Protein AF-A0A352QTR3-F1 (afdb_monomer_lite)

Structure (mmCIF, N/CA/C/O backbone):
data_AF-A0A352QTR3-F1
#
_entry.id   AF-A0A352QTR3-F1
#
loop_
_atom_site.group_PDB
_atom_site.id
_atom_site.type_symbol
_atom_site.label_atom_id
_atom_site.label_alt_id
_atom_site.label_comp_id
_atom_site.label_asym_id
_atom_site.label_entity_id
_atom_site.label_seq_id
_atom_site.pdbx_PDB_ins_code
_atom_site.Cartn_x
_atom_site.Cartn_y
_atom_site.Cartn_z
_atom_site.occupancy
_atom_site.B_iso_or_equiv
_atom_site.auth_seq_id
_atom_site.auth_comp_id
_atom_site.auth_asym_id
_atom_site.auth_atom_id
_atom_site.pdbx_PDB_model_num
ATOM 1 N N . MET A 1 1 ? 18.880 -14.590 -20.940 1.00 62.47 1 MET A N 1
ATOM 2 C CA . MET A 1 1 ? 18.672 -13.697 -19.775 1.00 62.47 1 MET A CA 1
ATOM 3 C C . MET A 1 1 ? 17.205 -13.622 -19.357 1.00 62.47 1 MET A C 1
ATOM 5 O O . MET A 1 1 ? 16.950 -13.397 -18.180 1.00 62.47 1 MET A O 1
ATOM 9 N N . ASP A 1 2 ? 16.257 -13.918 -20.251 1.00 79.19 2 ASP A N 1
ATOM 10 C CA . ASP A 1 2 ? 14.817 -13.825 -19.961 1.00 79.19 2 ASP A CA 1
ATOM 11 C C . ASP A 1 2 ? 14.338 -14.756 -18.844 1.00 79.19 2 ASP A C 1
ATOM 13 O O . ASP A 1 2 ? 13.584 -14.323 -17.983 1.00 79.19 2 ASP A O 1
ATOM 17 N N . MET A 1 3 ? 14.856 -15.989 -18.759 1.00 87.25 3 MET A N 1
ATOM 18 C CA . MET A 1 3 ? 14.491 -16.924 -17.682 1.00 87.25 3 MET A CA 1
ATOM 19 C C . MET A 1 3 ? 14.758 -16.371 -16.273 1.00 87.25 3 MET A C 1
ATOM 21 O O . MET A 1 3 ? 13.941 -16.571 -15.377 1.00 87.25 3 MET A O 1
ATOM 25 N N . LEU A 1 4 ? 15.877 -15.664 -16.069 1.00 88.75 4 LEU A N 1
ATOM 26 C CA . LEU A 1 4 ? 16.203 -15.062 -14.772 1.00 88.75 4 LEU A CA 1
ATOM 27 C C . LEU A 1 4 ? 15.248 -13.915 -14.444 1.00 88.75 4 LEU A C 1
ATOM 29 O O . LEU A 1 4 ? 14.756 -13.833 -13.322 1.00 88.75 4 LEU A O 1
ATOM 33 N N . ILE A 1 5 ? 14.942 -13.064 -15.424 1.00 87.81 5 ILE A N 1
ATOM 34 C CA . ILE A 1 5 ? 13.997 -11.956 -15.251 1.00 87.81 5 ILE A CA 1
ATOM 35 C C . ILE A 1 5 ? 12.603 -12.504 -14.929 1.00 87.81 5 ILE A C 1
ATOM 37 O O . ILE A 1 5 ? 11.990 -12.076 -13.953 1.00 87.81 5 ILE A O 1
ATOM 41 N N . THR A 1 6 ? 12.129 -13.506 -15.674 1.00 89.12 6 THR A N 1
ATOM 42 C CA . THR A 1 6 ? 10.845 -14.172 -15.411 1.00 89.12 6 THR A CA 1
ATOM 43 C C . THR A 1 6 ? 10.807 -14.802 -14.018 1.00 89.12 6 THR A C 1
ATOM 45 O O . THR A 1 6 ? 9.808 -14.660 -13.311 1.00 89.12 6 THR A O 1
ATOM 48 N N . LEU A 1 7 ? 11.891 -15.455 -13.585 1.00 92.38 7 LEU A N 1
ATOM 49 C CA . LEU A 1 7 ? 11.981 -16.044 -12.248 1.00 92.38 7 LEU A CA 1
ATOM 50 C C . LEU A 1 7 ? 11.907 -14.974 -11.151 1.00 92.38 7 LEU A C 1
ATOM 52 O O . LEU A 1 7 ? 11.159 -15.135 -10.185 1.00 92.38 7 LEU A O 1
ATOM 56 N N . LEU A 1 8 ? 12.642 -13.872 -11.311 1.00 91.81 8 LEU A N 1
ATOM 57 C CA . LEU A 1 8 ? 12.634 -12.763 -10.359 1.00 91.81 8 LEU A CA 1
ATOM 58 C C . LEU A 1 8 ? 11.251 -12.097 -10.287 1.00 91.81 8 LEU A C 1
ATOM 60 O O . LEU A 1 8 ? 10.759 -11.841 -9.188 1.00 91.81 8 LEU A O 1
ATOM 64 N N . VAL A 1 9 ? 10.589 -11.877 -11.428 1.00 92.56 9 VAL A N 1
ATOM 65 C CA . VAL A 1 9 ? 9.214 -11.346 -11.488 1.00 92.56 9 VAL A CA 1
ATOM 66 C C . VAL A 1 9 ? 8.240 -12.289 -10.783 1.00 92.56 9 VAL A C 1
ATOM 68 O O . VAL A 1 9 ? 7.430 -11.847 -9.967 1.00 92.56 9 VAL A O 1
ATOM 71 N N . HIS A 1 10 ? 8.355 -13.597 -11.023 1.00 94.12 10 HIS A N 1
ATOM 72 C CA . HIS A 1 10 ? 7.529 -14.602 -10.357 1.00 94.12 10 HIS A CA 1
ATOM 73 C C . HIS A 1 10 ? 7.713 -14.575 -8.832 1.00 94.12 10 HIS A C 1
ATOM 75 O O . HIS A 1 10 ? 6.733 -14.610 -8.080 1.00 94.12 10 HIS A O 1
ATOM 81 N N . TRP A 1 11 ? 8.959 -14.475 -8.365 1.00 94.56 11 TRP A N 1
ATOM 82 C CA . TRP A 1 11 ? 9.282 -14.346 -6.944 1.00 94.56 11 TRP A CA 1
ATOM 83 C C . TRP A 1 11 ? 8.745 -13.050 -6.345 1.00 94.56 11 TRP A C 1
ATOM 85 O O . TRP A 1 11 ? 8.165 -13.067 -5.251 1.00 94.56 11 TRP A O 1
ATOM 95 N N . ARG A 1 12 ? 8.893 -11.930 -7.061 1.00 95.00 12 ARG A N 1
ATOM 96 C CA . ARG A 1 12 ? 8.362 -10.641 -6.621 1.00 95.00 12 ARG A CA 1
ATOM 97 C C . ARG A 1 12 ? 6.849 -10.702 -6.486 1.00 95.00 12 ARG A C 1
ATOM 99 O O . ARG A 1 12 ? 6.335 -10.353 -5.429 1.00 95.00 12 ARG A O 1
ATOM 106 N N . ARG A 1 13 ? 6.154 -11.241 -7.489 1.00 95.25 13 ARG A N 1
ATOM 107 C CA . ARG A 1 13 ? 4.706 -11.474 -7.460 1.00 95.25 13 ARG A CA 1
ATOM 108 C C . ARG A 1 13 ? 4.283 -12.284 -6.237 1.00 95.25 13 ARG A C 1
ATOM 110 O O . ARG A 1 13 ? 3.397 -11.861 -5.500 1.00 95.25 13 ARG A O 1
ATOM 117 N N . HIS A 1 14 ? 4.927 -13.427 -5.990 1.00 95.12 14 HIS A N 1
ATOM 118 C CA . HIS A 1 14 ? 4.610 -14.274 -4.831 1.00 95.12 14 HIS A CA 1
ATOM 119 C C . HIS A 1 14 ? 4.805 -13.536 -3.504 1.00 95.12 14 HIS A C 1
ATOM 121 O O . HIS A 1 14 ? 3.989 -13.636 -2.586 1.00 95.12 14 HIS A O 1
ATOM 127 N N . THR A 1 15 ? 5.880 -12.755 -3.416 1.00 95.88 15 THR A N 1
ATOM 128 C CA . THR A 1 15 ? 6.184 -11.938 -2.241 1.00 95.88 15 THR A CA 1
ATOM 129 C C . THR A 1 15 ? 5.120 -10.862 -2.033 1.00 95.88 15 THR A C 1
ATOM 131 O O . THR A 1 15 ? 4.604 -10.730 -0.924 1.00 95.88 15 THR A O 1
ATOM 134 N N . LEU A 1 16 ? 4.736 -10.140 -3.088 1.00 96.69 16 LEU A N 1
ATOM 135 C CA . LEU A 1 16 ? 3.727 -9.088 -3.009 1.00 96.69 16 LEU A CA 1
ATOM 136 C C . LEU A 1 16 ? 2.341 -9.631 -2.649 1.00 96.69 16 LEU A C 1
ATOM 138 O O . LEU A 1 16 ? 1.681 -9.021 -1.817 1.00 96.69 16 LEU A O 1
ATOM 142 N N . HIS A 1 17 ? 1.925 -10.794 -3.161 1.00 96.00 17 HIS A N 1
ATOM 143 C CA . HIS A 1 17 ? 0.659 -11.416 -2.740 1.00 96.00 17 HIS A CA 1
ATOM 144 C C . HIS A 1 17 ? 0.638 -11.727 -1.238 1.00 96.00 17 HIS A C 1
ATOM 146 O O . HIS A 1 17 ? -0.337 -11.437 -0.542 1.00 96.00 17 HIS A O 1
ATOM 152 N N . LYS A 1 18 ? 1.735 -12.276 -0.697 1.00 96.31 18 LYS A N 1
ATOM 153 C CA . LYS A 1 18 ? 1.844 -12.524 0.751 1.00 96.31 18 LYS A CA 1
ATOM 154 C C . LYS A 1 18 ? 1.774 -11.227 1.556 1.00 96.31 18 LYS A C 1
ATOM 156 O O . LYS A 1 18 ? 1.136 -11.192 2.610 1.00 96.31 18 LYS A O 1
ATOM 161 N N . GLN A 1 19 ? 2.426 -10.173 1.071 1.00 97.00 19 GLN A N 1
ATOM 162 C CA . GLN A 1 19 ? 2.384 -8.857 1.703 1.00 97.00 19 GLN A CA 1
ATOM 163 C C . GLN A 1 19 ? 0.979 -8.246 1.632 1.00 97.00 19 GLN A C 1
ATOM 165 O O . GLN A 1 19 ? 0.482 -7.790 2.658 1.00 97.00 19 GLN A O 1
ATOM 170 N N . ALA A 1 20 ? 0.298 -8.330 0.486 1.00 96.94 20 ALA A N 1
ATOM 171 C CA . ALA A 1 20 ? -1.065 -7.842 0.290 1.00 96.94 20 ALA A CA 1
ATOM 172 C C . ALA A 1 20 ? -2.045 -8.498 1.269 1.00 96.94 20 ALA A C 1
ATOM 174 O O . ALA A 1 20 ? -2.828 -7.807 1.919 1.00 96.94 20 ALA A O 1
ATOM 175 N N . ALA A 1 21 ? -1.948 -9.817 1.462 1.00 96.44 21 ALA A N 1
ATOM 176 C CA . ALA A 1 21 ? -2.753 -10.527 2.454 1.00 96.44 21 ALA A CA 1
ATOM 177 C C . ALA A 1 21 ? -2.484 -10.037 3.891 1.00 96.44 21 ALA A C 1
ATOM 179 O O . ALA A 1 21 ? -3.417 -9.857 4.679 1.00 96.44 21 ALA A O 1
ATOM 180 N N . ALA A 1 22 ? -1.217 -9.790 4.244 1.00 96.56 22 ALA A N 1
ATOM 181 C CA . ALA A 1 22 ? -0.853 -9.260 5.557 1.00 96.56 22 ALA A CA 1
ATOM 182 C C . ALA A 1 22 ? -1.355 -7.821 5.767 1.00 96.56 22 ALA A C 1
ATOM 184 O O . ALA A 1 22 ? -1.866 -7.509 6.844 1.00 96.56 22 ALA A O 1
ATOM 185 N N . VAL A 1 23 ? -1.248 -6.975 4.742 1.00 97.44 23 VAL A N 1
ATOM 186 C CA . VAL A 1 23 ? -1.700 -5.578 4.757 1.00 97.44 23 VAL A CA 1
ATOM 187 C C . VAL A 1 23 ? -3.220 -5.509 4.836 1.00 97.44 23 VAL A C 1
ATOM 189 O O . VAL A 1 23 ? -3.735 -4.816 5.708 1.00 97.44 23 VAL A O 1
ATOM 192 N N . ARG A 1 24 ? -3.950 -6.281 4.021 1.00 96.88 24 ARG A N 1
ATOM 193 C CA . ARG A 1 24 ? -5.419 -6.361 4.088 1.00 96.88 24 ARG A CA 1
ATOM 194 C C . ARG A 1 24 ? -5.886 -6.799 5.478 1.00 96.88 24 ARG A C 1
ATOM 196 O O . ARG A 1 24 ? -6.758 -6.167 6.069 1.00 96.88 24 ARG A O 1
ATOM 203 N N . LYS A 1 25 ? -5.244 -7.820 6.064 1.00 96.44 25 LYS A N 1
ATOM 204 C CA . LYS A 1 25 ? -5.522 -8.233 7.451 1.00 96.44 25 LYS A CA 1
ATOM 205 C C . LYS A 1 25 ? -5.276 -7.096 8.449 1.00 96.44 25 LYS A C 1
ATOM 207 O O . LYS A 1 25 ? -6.073 -6.918 9.367 1.00 96.44 25 LYS A O 1
ATOM 212 N N . ALA A 1 26 ? -4.192 -6.337 8.285 1.00 95.94 26 ALA A N 1
ATOM 213 C CA . ALA A 1 26 ? -3.892 -5.198 9.148 1.00 95.94 26 ALA A CA 1
ATOM 214 C C . ALA A 1 26 ? -4.931 -4.075 8.999 1.00 95.94 26 ALA A C 1
ATOM 216 O O . ALA A 1 26 ? -5.382 -3.556 10.013 1.00 95.94 26 ALA A O 1
ATOM 217 N N . VAL A 1 27 ? -5.370 -3.768 7.773 1.00 95.88 27 VAL A N 1
ATOM 218 C CA . VAL A 1 27 ? -6.448 -2.806 7.481 1.00 95.88 27 VAL A CA 1
ATOM 219 C C . VAL A 1 27 ? -7.756 -3.214 8.157 1.00 95.88 27 VAL A C 1
ATOM 221 O O . VAL A 1 27 ? -8.405 -2.387 8.797 1.00 95.88 27 VAL A O 1
ATOM 224 N N . HIS A 1 28 ? -8.132 -4.493 8.086 1.00 95.12 28 HIS A N 1
ATOM 225 C CA . HIS A 1 28 ? -9.335 -4.985 8.757 1.00 95.12 28 HIS A CA 1
ATOM 226 C C . HIS A 1 28 ? -9.257 -4.897 10.285 1.00 95.12 28 HIS A C 1
ATOM 228 O O . HIS A 1 28 ? -10.286 -4.696 10.926 1.00 95.12 28 HIS A O 1
ATOM 234 N N . ALA A 1 29 ? -8.057 -4.997 10.860 1.00 94.44 29 ALA A N 1
ATOM 235 C CA . ALA A 1 29 ? -7.838 -4.859 12.297 1.00 94.44 29 ALA A CA 1
ATOM 236 C C . ALA A 1 29 ? -7.893 -3.403 12.801 1.00 94.44 29 ALA A C 1
ATOM 238 O O . ALA A 1 29 ? -7.907 -3.193 14.013 1.00 94.44 29 ALA A O 1
ATOM 239 N N . LEU A 1 30 ? -7.905 -2.408 11.906 1.00 93.88 30 LEU A N 1
ATOM 240 C CA . LEU A 1 30 ? -8.047 -1.000 12.276 1.00 93.88 30 LEU A CA 1
ATOM 241 C C . LEU A 1 30 ? -9.498 -0.668 12.633 1.00 93.88 30 LEU A C 1
ATOM 243 O O . LEU A 1 30 ? -10.430 -1.111 11.950 1.00 93.88 30 LEU A O 1
ATOM 247 N N . ASP A 1 31 ? -9.668 0.188 13.639 1.00 93.69 31 ASP A N 1
ATOM 248 C CA . ASP A 1 31 ? -10.958 0.812 13.936 1.00 93.69 31 ASP A CA 1
ATOM 249 C C . ASP A 1 31 ? -11.348 1.864 12.873 1.00 93.69 31 ASP A C 1
ATOM 251 O O . ASP A 1 31 ? -10.569 2.221 11.983 1.00 93.69 31 ASP A O 1
ATOM 255 N N . GLY A 1 32 ? -12.578 2.376 12.953 1.00 91.75 32 GLY A N 1
ATOM 256 C CA . GLY A 1 32 ? -13.091 3.337 11.976 1.00 91.75 32 GLY A CA 1
ATOM 257 C C . GLY A 1 32 ? -12.289 4.641 11.902 1.00 91.75 32 GLY A C 1
ATOM 258 O O . GLY A 1 32 ? -12.077 5.151 10.806 1.00 91.75 32 GLY A O 1
ATOM 259 N N . ALA A 1 33 ? -11.811 5.178 13.029 1.00 92.12 33 ALA A N 1
ATOM 260 C CA . ALA A 1 33 ? -11.036 6.421 13.047 1.00 92.12 33 ALA A CA 1
ATOM 261 C C . ALA A 1 33 ? -9.634 6.211 12.456 1.00 92.12 33 ALA A C 1
ATOM 263 O O . ALA A 1 33 ? -9.161 7.010 11.646 1.00 92.12 33 ALA A O 1
ATOM 264 N N . GLN A 1 34 ? -9.005 5.088 12.797 1.00 94.25 34 GLN A N 1
ATOM 265 C CA . GLN A 1 34 ? -7.709 4.678 12.276 1.00 94.25 34 GLN A CA 1
ATOM 266 C C . GLN A 1 34 ? -7.749 4.458 10.760 1.00 94.25 34 GLN A C 1
ATOM 268 O O . GLN A 1 34 ? -6.818 4.869 10.071 1.00 94.25 34 GLN A O 1
ATOM 273 N N . ARG A 1 35 ? -8.820 3.858 10.221 1.00 94.56 35 ARG A N 1
ATOM 274 C CA . ARG A 1 35 ? -8.975 3.685 8.766 1.00 94.56 35 ARG A CA 1
ATOM 275 C C . ARG A 1 35 ? -9.035 5.020 8.030 1.00 94.56 35 ARG A C 1
ATOM 277 O O . ARG A 1 35 ? -8.380 5.149 7.003 1.00 94.56 35 ARG A O 1
ATOM 284 N N . LYS A 1 36 ? -9.747 6.019 8.567 1.00 92.75 36 LYS A N 1
ATOM 285 C CA . LYS A 1 36 ? -9.811 7.368 7.970 1.00 92.75 36 LYS A CA 1
ATOM 286 C C . LYS A 1 36 ? -8.428 8.012 7.882 1.00 92.75 36 LYS A C 1
ATOM 288 O O . LYS A 1 36 ? -8.046 8.476 6.817 1.00 92.75 36 LYS A O 1
ATOM 293 N N . LEU A 1 37 ? -7.654 7.945 8.967 1.00 93.81 37 LEU A N 1
ATOM 294 C CA . LEU A 1 37 ? -6.276 8.447 8.978 1.00 93.81 37 LEU A CA 1
ATOM 295 C C . LEU A 1 37 ? -5.388 7.717 7.963 1.00 93.81 37 LEU A C 1
ATOM 297 O O . LEU A 1 37 ? -4.583 8.346 7.283 1.00 93.81 37 LEU A O 1
ATOM 301 N N . VAL A 1 38 ? -5.544 6.397 7.832 1.00 96.00 38 VAL A N 1
ATOM 302 C CA . VAL A 1 38 ? -4.789 5.616 6.842 1.00 96.00 38 VAL A CA 1
ATOM 303 C C . VAL A 1 38 ? -5.177 5.989 5.414 1.00 96.00 38 VAL A C 1
ATOM 305 O O . VAL A 1 38 ? -4.289 6.033 4.569 1.00 96.00 38 VAL A O 1
ATOM 308 N N . VAL A 1 39 ? -6.446 6.301 5.127 1.00 94.06 39 VAL A N 1
ATOM 309 C CA . VAL A 1 39 ? -6.857 6.831 3.810 1.00 94.06 39 VAL A CA 1
ATOM 310 C C . VAL A 1 39 ? -6.088 8.108 3.491 1.00 94.06 39 VAL A C 1
ATOM 312 O O . VAL A 1 39 ? -5.463 8.187 2.435 1.00 94.06 39 VAL A O 1
ATOM 315 N N . ASP A 1 40 ? -6.083 9.066 4.418 1.00 92.88 40 ASP A N 1
ATOM 316 C CA . ASP A 1 40 ? -5.425 10.364 4.229 1.00 92.88 40 ASP A CA 1
ATOM 317 C C . ASP A 1 40 ? -3.924 10.197 3.994 1.00 92.88 40 ASP A C 1
ATOM 319 O O . ASP A 1 40 ? -3.371 10.734 3.033 1.00 92.88 40 ASP A O 1
ATOM 323 N N . GLN A 1 41 ? -3.276 9.380 4.828 1.00 95.12 41 GLN A N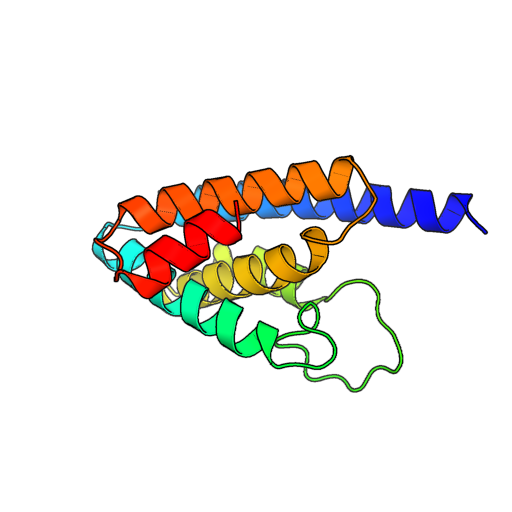 1
ATOM 324 C CA . GLN A 1 41 ? -1.858 9.059 4.684 1.00 95.12 41 GLN A CA 1
ATOM 325 C C . GLN A 1 41 ? -1.575 8.365 3.353 1.00 95.12 41 GLN A C 1
AT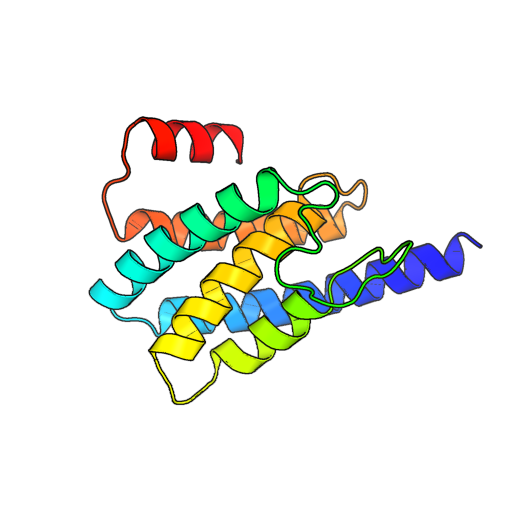OM 327 O O . GLN A 1 41 ? -0.630 8.728 2.665 1.00 95.12 41 GLN A O 1
ATOM 332 N N . THR A 1 42 ? -2.394 7.392 2.958 1.00 95.81 42 THR A N 1
ATOM 333 C CA . THR A 1 42 ? -2.171 6.633 1.721 1.00 95.81 42 THR A CA 1
ATOM 334 C C . THR A 1 42 ? -2.261 7.533 0.494 1.00 95.81 42 THR A C 1
ATOM 336 O O . THR A 1 42 ? -1.414 7.444 -0.392 1.00 95.81 42 THR A O 1
ATOM 339 N N . LEU A 1 43 ? -3.252 8.426 0.443 1.00 93.25 43 LEU A N 1
ATOM 340 C CA . LEU A 1 43 ? -3.398 9.371 -0.664 1.00 93.25 43 LEU A CA 1
ATOM 341 C C . LEU A 1 43 ? -2.233 10.362 -0.716 1.00 93.25 43 LEU A C 1
ATOM 343 O O . LEU A 1 43 ? -1.690 10.594 -1.797 1.00 93.25 43 LEU A O 1
ATOM 347 N N . ALA A 1 44 ? -1.809 10.882 0.438 1.00 93.62 44 ALA A N 1
ATOM 348 C CA . ALA A 1 44 ? -0.645 11.757 0.522 1.00 93.62 44 ALA A CA 1
ATOM 349 C C . ALA A 1 44 ? 0.635 11.053 0.038 1.00 93.62 44 ALA A C 1
ATOM 351 O O . ALA A 1 44 ? 1.370 11.616 -0.768 1.00 93.62 44 ALA A O 1
ATOM 352 N N . GLU A 1 45 ? 0.876 9.808 0.460 1.00 95.94 45 GLU A N 1
ATOM 353 C CA . GLU A 1 45 ? 2.054 9.029 0.050 1.00 95.94 45 GLU A CA 1
ATOM 354 C C . GLU A 1 45 ? 2.019 8.685 -1.451 1.00 95.94 45 GLU A C 1
ATOM 356 O O . GLU A 1 45 ? 3.043 8.768 -2.128 1.00 95.94 45 GLU A O 1
ATOM 361 N N . ILE A 1 46 ? 0.847 8.364 -2.017 1.00 94.75 46 ILE A N 1
ATOM 362 C CA . ILE A 1 46 ? 0.695 8.126 -3.465 1.00 94.75 46 ILE A CA 1
ATOM 363 C C . ILE A 1 46 ? 1.024 9.386 -4.271 1.00 94.75 46 ILE A C 1
ATOM 365 O O . ILE A 1 46 ? 1.700 9.292 -5.301 1.00 94.75 46 ILE A O 1
ATOM 369 N N . GLN A 1 47 ? 0.538 10.548 -3.823 1.00 93.00 47 GLN A N 1
ATOM 370 C CA . GLN A 1 47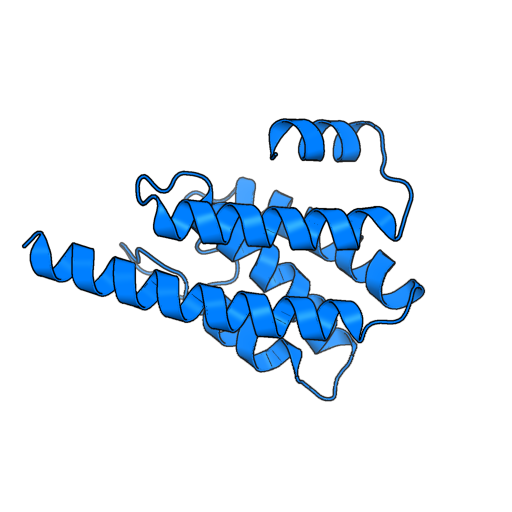 ? 0.787 11.834 -4.476 1.00 93.00 47 GLN A CA 1
ATOM 371 C C . GLN A 1 47 ? 2.253 12.257 -4.342 1.00 93.00 47 GLN A C 1
ATOM 373 O O . GLN A 1 47 ? 2.855 12.678 -5.328 1.00 93.00 47 GLN A O 1
ATOM 378 N N . ALA A 1 48 ? 2.847 12.081 -3.159 1.00 94.06 48 ALA A N 1
ATOM 379 C CA . ALA A 1 48 ? 4.260 12.354 -2.916 1.00 94.06 48 ALA A CA 1
ATOM 380 C C . ALA A 1 48 ? 5.167 11.471 -3.786 1.00 94.06 48 ALA A C 1
ATOM 382 O O . ALA A 1 48 ? 6.122 11.963 -4.380 1.00 94.06 48 ALA A O 1
ATOM 383 N N . ALA A 1 49 ? 4.834 10.187 -3.931 1.00 94.38 49 ALA A N 1
ATOM 384 C CA . ALA A 1 49 ? 5.566 9.280 -4.806 1.00 94.38 49 ALA A CA 1
ATOM 385 C C . ALA A 1 49 ? 5.448 9.674 -6.290 1.00 94.38 49 ALA A C 1
ATOM 387 O O . ALA A 1 49 ? 6.416 9.566 -7.039 1.00 94.38 49 ALA A O 1
ATOM 388 N N . ALA A 1 50 ? 4.277 10.148 -6.728 1.00 92.94 50 ALA A N 1
ATOM 389 C CA . ALA A 1 50 ? 3.995 10.427 -8.138 1.00 92.94 50 ALA A CA 1
ATOM 390 C C . ALA A 1 50 ? 4.857 11.546 -8.752 1.00 92.94 50 ALA A C 1
ATOM 392 O O . ALA A 1 50 ? 5.001 11.577 -9.973 1.00 92.94 50 ALA A O 1
ATOM 393 N N . VAL A 1 51 ? 5.420 12.446 -7.938 1.00 93.44 51 VAL A N 1
ATOM 394 C CA . VAL A 1 51 ? 6.296 13.534 -8.414 1.00 93.44 51 VAL A CA 1
ATOM 395 C C . VAL A 1 51 ? 7.774 13.135 -8.492 1.00 93.44 51 VAL A C 1
ATOM 397 O O . VAL A 1 51 ? 8.596 13.921 -8.961 1.00 93.44 51 VAL A O 1
ATOM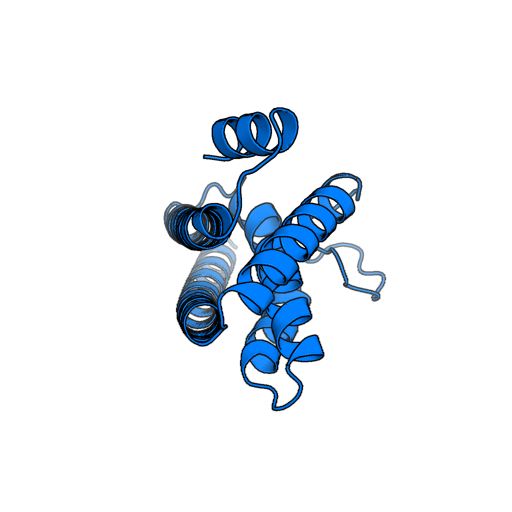 400 N N . LEU A 1 52 ? 8.131 11.929 -8.040 1.00 90.50 52 LEU A N 1
ATOM 401 C CA . LEU A 1 52 ? 9.503 11.430 -8.094 1.00 90.50 52 LEU A CA 1
ATOM 402 C C . LEU A 1 52 ? 9.855 10.894 -9.491 1.00 90.50 52 LEU A C 1
ATOM 404 O O . LEU A 1 52 ? 8.983 10.364 -10.182 1.00 90.50 52 LEU A O 1
ATOM 408 N N . PRO A 1 53 ? 11.143 10.919 -9.887 1.00 88.94 53 PRO A N 1
ATOM 409 C CA . PRO A 1 53 ? 11.588 10.301 -11.139 1.00 88.94 53 PRO A CA 1
ATOM 410 C C . PRO A 1 53 ? 11.280 8.799 -11.215 1.00 88.94 53 PRO A C 1
ATOM 412 O O . PRO A 1 53 ? 10.960 8.280 -12.280 1.00 88.94 53 PRO A O 1
ATOM 415 N N . LEU A 1 54 ? 11.368 8.105 -10.075 1.00 89.75 54 LEU A N 1
ATOM 416 C CA . LEU A 1 54 ? 11.060 6.682 -9.927 1.00 89.75 54 LEU A CA 1
ATOM 417 C C . LEU A 1 54 ? 10.049 6.508 -8.776 1.00 89.75 54 LEU A C 1
ATOM 419 O O . LEU A 1 54 ? 10.457 6.247 -7.643 1.00 89.75 54 LEU A O 1
ATOM 423 N N . PRO A 1 55 ? 8.734 6.661 -9.033 1.00 91.44 55 PRO A N 1
ATOM 424 C CA . PRO A 1 55 ? 7.701 6.650 -7.991 1.00 91.44 55 PRO A CA 1
ATOM 425 C C . PRO A 1 55 ? 7.663 5.376 -7.141 1.00 91.44 55 PRO A C 1
ATOM 427 O O . PRO A 1 55 ? 7.349 5.417 -5.953 1.00 91.44 55 PRO A O 1
ATOM 430 N N . HIS A 1 56 ? 8.020 4.227 -7.719 1.00 89.44 56 HIS A N 1
ATOM 431 C CA . HIS A 1 56 ? 8.080 2.947 -7.006 1.00 89.44 56 HIS A CA 1
ATOM 432 C C . HIS A 1 56 ? 9.246 2.852 -6.012 1.00 89.44 56 HIS A C 1
ATOM 434 O O . HIS A 1 56 ? 9.289 1.901 -5.238 1.00 89.44 56 HIS A O 1
ATOM 440 N N . LEU A 1 57 ? 10.187 3.802 -6.009 1.00 90.88 57 LEU A N 1
ATOM 441 C CA . LEU A 1 57 ? 11.281 3.885 -5.033 1.00 90.88 57 LEU A CA 1
ATOM 442 C C . LEU A 1 57 ? 10.992 4.873 -3.893 1.00 90.88 57 LEU A C 1
ATOM 444 O O . LEU A 1 57 ? 11.878 5.167 -3.096 1.00 90.88 57 LEU A O 1
ATOM 448 N N . HIS A 1 58 ? 9.758 5.370 -3.785 1.00 92.75 58 HIS A N 1
ATOM 449 C CA . HIS A 1 58 ? 9.365 6.283 -2.715 1.00 92.75 58 HIS A CA 1
ATOM 450 C C . HIS A 1 58 ? 9.700 5.734 -1.318 1.00 92.75 58 HIS A C 1
ATOM 452 O O . HIS A 1 58 ? 9.411 4.579 -0.997 1.00 92.75 58 HIS A O 1
ATOM 458 N N . GLY A 1 59 ? 10.319 6.576 -0.486 1.00 89.06 59 GLY A N 1
ATOM 459 C CA . GLY A 1 59 ? 10.788 6.224 0.857 1.00 89.06 59 GLY A CA 1
ATOM 460 C C . GLY A 1 59 ? 12.129 5.479 0.921 1.00 89.06 59 GLY A C 1
ATOM 461 O O . GLY A 1 59 ? 12.581 5.183 2.029 1.00 89.06 59 GLY A O 1
ATOM 462 N N . ASP A 1 60 ? 12.761 5.170 -0.217 1.00 88.44 60 ASP A N 1
ATOM 463 C CA . ASP A 1 60 ? 14.136 4.661 -0.258 1.00 88.44 60 ASP A CA 1
ATOM 464 C C . ASP A 1 60 ? 15.114 5.844 -0.171 1.00 88.44 60 ASP A C 1
ATOM 466 O O . ASP A 1 60 ? 14.981 6.825 -0.901 1.00 88.44 60 ASP A O 1
ATOM 470 N N . ASN A 1 61 ? 16.076 5.767 0.750 1.00 81.00 61 ASN A N 1
ATOM 471 C CA . ASN A 1 61 ? 17.078 6.819 0.966 1.00 81.00 61 ASN A CA 1
ATOM 472 C C . ASN A 1 61 ? 18.438 6.455 0.349 1.00 81.00 61 ASN A C 1
ATOM 474 O O . ASN A 1 61 ? 19.372 7.255 0.419 1.00 81.00 61 ASN A O 1
ATOM 478 N N . GLU A 1 62 ? 18.579 5.254 -0.219 1.00 80.88 62 GLU A N 1
ATOM 479 C CA . GLU A 1 62 ? 19.826 4.826 -0.848 1.00 80.88 62 GLU A CA 1
ATOM 480 C C . GLU A 1 62 ? 19.921 5.339 -2.294 1.00 80.88 62 GLU A C 1
ATOM 482 O O . GLU A 1 62 ? 19.042 5.051 -3.112 1.00 80.88 62 GLU A O 1
ATOM 487 N N . PRO A 1 63 ? 21.004 6.047 -2.667 1.00 67.62 63 PRO A N 1
ATOM 488 C CA . PRO A 1 63 ? 21.237 6.419 -4.054 1.00 67.62 63 PRO A CA 1
ATOM 489 C C . PRO A 1 63 ? 21.653 5.174 -4.848 1.00 67.62 63 PRO A C 1
ATOM 491 O O . PRO A 1 63 ? 22.792 4.716 -4.762 1.00 67.62 63 PRO A O 1
ATOM 494 N N . VAL A 1 64 ? 20.734 4.610 -5.632 1.00 71.00 64 VAL A N 1
ATOM 495 C CA . VAL A 1 64 ? 21.010 3.454 -6.499 1.00 71.00 64 VAL A CA 1
ATOM 496 C C . VAL A 1 64 ? 20.669 3.802 -7.946 1.00 71.00 64 VAL A C 1
ATOM 498 O O . VAL A 1 64 ? 19.561 4.239 -8.238 1.00 71.00 64 VAL A O 1
ATOM 501 N N . MET A 1 65 ? 21.622 3.571 -8.858 1.00 67.12 65 MET A N 1
ATOM 502 C CA . MET A 1 65 ? 21.494 3.851 -10.300 1.00 67.12 65 MET A CA 1
ATOM 503 C C . MET A 1 65 ? 20.306 3.127 -10.956 1.00 67.12 65 MET A C 1
ATOM 505 O O . MET A 1 65 ? 19.671 3.676 -11.851 1.00 67.12 65 MET A O 1
ATOM 509 N N . TYR A 1 66 ? 19.997 1.898 -10.528 1.00 70.50 66 TYR A N 1
ATOM 510 C CA . TYR A 1 66 ? 18.826 1.156 -10.991 1.00 70.50 66 TYR A CA 1
ATOM 511 C C . TYR A 1 66 ? 18.447 0.041 -10.011 1.00 70.50 66 TYR A C 1
ATOM 513 O O . TYR A 1 66 ? 19.259 -0.835 -9.706 1.00 70.50 66 TYR A O 1
ATOM 521 N N . ARG A 1 67 ? 17.194 0.044 -9.547 1.00 80.56 67 ARG A N 1
ATOM 522 C CA . ARG A 1 67 ? 16.599 -1.045 -8.762 1.00 80.56 67 ARG A CA 1
ATOM 523 C C . ARG A 1 67 ? 15.161 -1.272 -9.260 1.00 80.56 67 ARG A C 1
ATOM 525 O O . ARG A 1 67 ? 14.360 -0.336 -9.213 1.00 80.56 67 ARG A O 1
ATOM 532 N N . PRO A 1 68 ? 14.812 -2.477 -9.750 1.00 79.94 68 PRO A N 1
ATOM 533 C CA . PRO A 1 68 ? 13.498 -2.719 -10.349 1.00 79.94 68 PRO A CA 1
ATOM 534 C C . PRO A 1 68 ? 12.365 -2.689 -9.316 1.00 79.94 68 PRO A C 1
ATOM 536 O O . PRO A 1 68 ? 11.242 -2.328 -9.652 1.00 79.94 68 PRO A O 1
ATOM 539 N N . TRP A 1 69 ? 12.660 -3.027 -8.057 1.00 87.69 69 TRP A N 1
ATOM 540 C CA . TRP A 1 69 ? 11.685 -3.065 -6.968 1.00 87.69 69 TRP A CA 1
ATOM 541 C C . TRP A 1 69 ? 12.256 -2.468 -5.693 1.00 87.69 69 TRP A C 1
ATOM 543 O O . TRP A 1 69 ? 13.417 -2.700 -5.358 1.00 87.69 69 TRP A O 1
ATOM 553 N N . SER A 1 70 ? 11.422 -1.760 -4.940 1.00 84.31 70 SER A N 1
ATOM 554 C CA . SER A 1 70 ? 11.862 -1.130 -3.700 1.00 84.31 70 SER A CA 1
ATOM 555 C C . SER A 1 70 ? 11.921 -2.123 -2.527 1.00 84.31 70 SER A C 1
ATOM 557 O O . SER A 1 70 ? 10.993 -2.934 -2.354 1.00 84.31 70 SER A O 1
ATOM 559 N N . PRO A 1 71 ? 12.964 -2.054 -1.669 1.00 89.56 71 PRO A N 1
ATOM 560 C CA . PRO A 1 71 ? 12.983 -2.771 -0.394 1.00 89.56 71 PRO A CA 1
ATOM 561 C C . PRO A 1 71 ? 11.966 -2.190 0.598 1.00 89.56 71 PRO A C 1
ATOM 563 O O . PRO A 1 71 ? 11.538 -2.894 1.516 1.00 89.56 71 PRO A O 1
ATOM 566 N N . VAL A 1 72 ? 11.528 -0.941 0.393 1.00 93.31 72 VAL A N 1
ATOM 567 C CA . VAL A 1 72 ? 10.576 -0.231 1.258 1.00 93.31 72 VAL A CA 1
ATOM 568 C C . VAL A 1 72 ? 9.275 -1.010 1.388 1.00 93.31 72 VAL A C 1
ATOM 570 O O . VAL A 1 72 ? 8.758 -1.129 2.494 1.00 93.31 72 VAL A O 1
ATOM 573 N N . ALA A 1 73 ? 8.789 -1.632 0.309 1.00 94.50 73 ALA A N 1
ATOM 574 C CA . ALA A 1 73 ? 7.602 -2.483 0.371 1.00 94.50 73 ALA A CA 1
ATOM 575 C C . ALA A 1 73 ? 7.788 -3.657 1.353 1.00 94.50 73 ALA A C 1
ATOM 577 O O . ALA A 1 73 ? 6.919 -3.933 2.174 1.00 94.50 73 ALA A O 1
ATOM 578 N N . ALA A 1 74 ? 8.942 -4.328 1.342 1.00 94.75 74 ALA A N 1
ATOM 579 C CA . ALA A 1 74 ? 9.191 -5.432 2.269 1.00 94.75 74 ALA A CA 1
ATOM 580 C C . ALA A 1 74 ? 9.268 -4.958 3.730 1.00 94.75 74 ALA A C 1
ATOM 582 O O . ALA A 1 74 ? 8.699 -5.599 4.616 1.00 94.75 74 ALA A O 1
ATOM 583 N N . VAL A 1 75 ? 9.920 -3.818 3.972 1.00 95.31 75 VAL A N 1
ATOM 584 C CA . VAL A 1 75 ? 10.032 -3.216 5.309 1.00 95.31 75 VAL A CA 1
ATOM 585 C C . VAL A 1 75 ? 8.674 -2.730 5.816 1.00 95.31 75 VAL A C 1
ATOM 587 O O . VAL A 1 75 ? 8.305 -2.989 6.957 1.00 95.31 75 VAL A O 1
ATOM 590 N N . ALA A 1 76 ? 7.895 -2.057 4.977 1.00 96.19 76 ALA A N 1
ATOM 591 C CA . ALA A 1 76 ? 6.565 -1.587 5.334 1.00 96.19 76 ALA A CA 1
ATOM 592 C C . ALA A 1 76 ? 5.629 -2.771 5.636 1.00 96.19 76 ALA A C 1
ATOM 594 O O . ALA A 1 76 ? 4.957 -2.788 6.667 1.00 96.19 76 ALA A O 1
ATOM 595 N N . ALA A 1 77 ? 5.660 -3.820 4.809 1.00 96.69 77 ALA A N 1
ATOM 596 C CA . ALA A 1 77 ? 4.855 -5.019 5.019 1.00 96.69 77 ALA A CA 1
ATOM 597 C C . ALA A 1 77 ? 5.205 -5.784 6.306 1.00 96.69 77 ALA A C 1
ATOM 599 O O . ALA A 1 77 ? 4.322 -6.409 6.890 1.00 96.69 77 ALA A O 1
ATOM 600 N N . SER A 1 78 ? 6.460 -5.762 6.770 1.00 95.69 78 SER A N 1
ATOM 601 C CA . SER A 1 78 ? 6.814 -6.386 8.054 1.00 95.69 78 SER A CA 1
ATOM 602 C C . SER A 1 78 ? 6.299 -5.568 9.245 1.00 95.69 78 SER A C 1
ATOM 604 O O . SER A 1 78 ? 5.805 -6.143 10.218 1.00 95.69 78 SER A O 1
ATOM 606 N N . ARG A 1 79 ? 6.311 -4.235 9.124 1.00 96.12 79 ARG A N 1
ATOM 607 C CA . ARG A 1 79 ? 5.894 -3.282 10.165 1.00 96.12 79 ARG A CA 1
ATOM 608 C C . ARG A 1 79 ? 4.383 -3.116 10.323 1.00 96.12 79 ARG A C 1
ATOM 610 O O . ARG A 1 79 ? 3.921 -2.593 11.335 1.00 96.12 79 ARG A O 1
ATOM 617 N N . VAL A 1 80 ? 3.561 -3.636 9.404 1.00 95.44 80 VAL A N 1
ATOM 618 C CA . VAL A 1 80 ? 2.090 -3.634 9.586 1.00 95.44 80 VAL A CA 1
ATOM 619 C C . VAL A 1 80 ? 1.619 -4.470 10.784 1.00 95.44 80 VAL A C 1
ATOM 621 O O . VAL A 1 80 ? 0.442 -4.428 11.134 1.00 95.44 80 VAL A O 1
ATOM 624 N N . ARG A 1 81 ? 2.507 -5.254 11.407 1.00 92.06 81 ARG A N 1
ATOM 625 C CA . ARG A 1 81 ? 2.228 -6.049 12.615 1.00 92.06 81 ARG A CA 1
ATOM 626 C C . ARG A 1 81 ? 2.810 -5.435 13.888 1.00 92.06 81 ARG A C 1
ATOM 628 O O . ARG A 1 81 ? 2.694 -6.046 14.950 1.00 92.06 81 ARG A O 1
ATOM 635 N N . ASP A 1 82 ? 3.419 -4.257 13.796 1.00 94.31 82 ASP A N 1
ATOM 636 C CA . ASP A 1 82 ? 4.039 -3.616 14.947 1.00 94.31 82 ASP A CA 1
ATOM 637 C C . ASP A 1 82 ? 3.013 -3.251 16.023 1.00 94.31 82 ASP A C 1
ATOM 639 O O . ASP A 1 82 ? 1.849 -2.933 15.755 1.00 94.31 82 ASP A O 1
ATOM 643 N N . ARG A 1 83 ? 3.475 -3.268 17.279 1.00 92.31 83 ARG A N 1
ATOM 644 C CA . ARG A 1 83 ? 2.655 -2.896 18.443 1.00 92.31 83 ARG A CA 1
ATOM 645 C C . ARG A 1 83 ? 2.226 -1.429 18.382 1.00 92.31 83 ARG A C 1
ATOM 647 O O . ARG A 1 83 ? 1.120 -1.096 18.800 1.00 92.31 83 ARG A O 1
ATOM 654 N N . SER A 1 84 ? 3.080 -0.567 17.828 1.00 95.94 84 SER A N 1
ATOM 655 C CA . SER A 1 84 ? 2.783 0.852 17.634 1.00 95.94 84 SER A CA 1
ATOM 656 C C . SER A 1 84 ? 1.725 1.044 16.547 1.00 95.94 84 SER A C 1
ATOM 658 O O . SER A 1 84 ? 1.935 0.706 15.382 1.00 95.94 84 SER A O 1
ATOM 660 N N . ILE A 1 85 ? 0.577 1.612 16.927 1.00 93.50 85 ILE A N 1
ATOM 661 C CA . ILE A 1 85 ? -0.530 1.900 16.003 1.00 93.50 85 ILE A CA 1
ATOM 662 C C . ILE A 1 85 ? -0.082 2.884 14.917 1.00 93.50 85 ILE A C 1
ATOM 664 O O . ILE A 1 85 ? -0.298 2.612 13.740 1.00 93.50 85 ILE A O 1
ATOM 668 N N . LEU A 1 86 ? 0.612 3.963 15.293 1.00 94.19 86 LEU A N 1
ATOM 669 C CA . LEU A 1 86 ? 1.096 4.979 14.351 1.00 94.19 86 LEU A CA 1
ATOM 670 C C . LEU A 1 86 ? 2.047 4.387 13.305 1.00 94.19 86 LEU A C 1
ATOM 672 O O . LEU A 1 86 ? 1.942 4.689 12.117 1.00 94.19 86 LEU A O 1
ATOM 676 N N . LEU A 1 87 ? 2.955 3.506 13.736 1.00 95.38 87 LEU A N 1
ATOM 677 C CA . LEU A 1 87 ? 3.907 2.870 12.829 1.00 95.38 87 LEU A CA 1
ATOM 678 C C . LEU A 1 87 ? 3.200 1.929 11.853 1.00 95.38 87 LEU A C 1
ATOM 680 O O . LEU A 1 87 ? 3.503 1.936 10.661 1.00 95.38 87 LEU A O 1
ATOM 684 N N . ARG A 1 88 ? 2.217 1.169 12.338 1.00 96.00 88 ARG A N 1
ATOM 685 C CA . ARG A 1 88 ? 1.393 0.280 11.517 1.00 96.00 88 ARG A CA 1
ATOM 686 C C . ARG A 1 88 ? 0.578 1.048 10.478 1.00 96.00 88 ARG A C 1
ATOM 688 O O . ARG A 1 88 ? 0.595 0.658 9.316 1.00 96.00 88 ARG A O 1
ATOM 695 N N . GLN A 1 89 ? -0.073 2.145 10.864 1.00 96.31 89 GLN A N 1
ATOM 696 C CA . GLN A 1 89 ? -0.828 3.011 9.948 1.00 96.31 89 GLN A CA 1
ATOM 697 C C . GLN A 1 89 ? 0.066 3.567 8.834 1.00 96.31 89 GLN A C 1
ATOM 699 O O . GLN A 1 89 ? -0.215 3.352 7.655 1.00 96.31 89 GLN A O 1
ATOM 704 N N . ARG A 1 90 ? 1.203 4.169 9.212 1.00 96.38 90 ARG A N 1
ATOM 705 C CA . ARG A 1 90 ? 2.187 4.688 8.253 1.00 96.38 90 ARG A CA 1
ATOM 706 C C . ARG A 1 90 ? 2.714 3.595 7.326 1.00 96.38 90 ARG A C 1
ATOM 708 O O . ARG A 1 90 ? 2.884 3.823 6.135 1.00 96.38 90 ARG A O 1
ATOM 715 N N . SER A 1 91 ? 2.969 2.406 7.865 1.00 97.19 91 SER A N 1
ATOM 716 C CA . SER A 1 91 ? 3.497 1.285 7.083 1.00 97.19 91 SER A CA 1
ATOM 717 C C . SER A 1 91 ? 2.471 0.738 6.090 1.00 97.19 91 SER A C 1
ATOM 719 O O . SER A 1 91 ? 2.844 0.386 4.977 1.00 97.19 91 SER A O 1
ATOM 721 N N . ILE A 1 92 ? 1.180 0.718 6.439 1.00 97.75 92 ILE A N 1
ATOM 722 C CA . ILE A 1 92 ? 0.108 0.374 5.492 1.00 97.75 92 ILE A CA 1
ATOM 723 C C . ILE A 1 92 ? 0.078 1.387 4.342 1.00 97.75 92 ILE A C 1
ATOM 725 O O . ILE A 1 92 ? 0.121 0.984 3.180 1.00 97.75 92 ILE A O 1
ATOM 729 N N . ALA A 1 93 ? 0.052 2.683 4.664 1.00 97.19 93 ALA A N 1
ATOM 730 C CA . ALA A 1 93 ? 0.002 3.753 3.670 1.00 97.19 93 ALA A CA 1
ATOM 731 C C . ALA A 1 93 ? 1.205 3.720 2.716 1.00 97.19 93 ALA A C 1
ATOM 733 O O . ALA A 1 93 ? 1.039 3.722 1.495 1.00 97.19 93 ALA A O 1
ATOM 734 N N . LEU A 1 94 ? 2.413 3.602 3.271 1.00 97.38 94 LEU A N 1
ATOM 735 C CA . LEU A 1 94 ? 3.650 3.537 2.499 1.00 97.38 94 LEU A CA 1
ATOM 736 C C . LEU A 1 94 ? 3.703 2.296 1.601 1.00 97.38 94 LEU A C 1
ATOM 738 O O . LEU A 1 94 ? 4.088 2.393 0.437 1.00 97.38 94 LEU A O 1
ATOM 742 N N . TRP A 1 95 ? 3.288 1.135 2.119 1.00 97.62 95 TRP A N 1
ATOM 743 C CA . TRP A 1 95 ? 3.234 -0.089 1.322 1.00 97.62 95 TRP A CA 1
ATOM 744 C C . TRP A 1 95 ? 2.284 0.060 0.131 1.00 97.62 95 TRP A C 1
ATOM 746 O O . TRP A 1 95 ? 2.660 -0.266 -0.994 1.00 97.62 95 TRP A O 1
ATOM 756 N N . LEU A 1 96 ? 1.079 0.592 0.363 1.00 97.19 96 LEU A N 1
ATOM 757 C CA . LEU A 1 96 ? 0.089 0.807 -0.693 1.00 97.19 96 LEU A CA 1
ATOM 758 C C . LEU A 1 96 ? 0.611 1.768 -1.764 1.00 97.19 96 LEU A C 1
ATOM 760 O O . LEU A 1 96 ? 0.471 1.469 -2.947 1.00 97.19 96 LEU A O 1
ATOM 764 N N . ALA A 1 97 ? 1.254 2.869 -1.371 1.00 96.69 97 ALA A N 1
ATOM 765 C CA . ALA A 1 97 ? 1.798 3.845 -2.312 1.00 96.69 97 ALA A CA 1
ATOM 766 C C . ALA A 1 97 ? 2.901 3.262 -3.206 1.00 96.69 97 ALA A C 1
ATOM 768 O O . ALA A 1 97 ? 2.848 3.391 -4.432 1.00 96.69 97 ALA A O 1
ATOM 769 N N . VAL A 1 98 ? 3.871 2.572 -2.601 1.00 95.62 98 VAL A N 1
ATOM 770 C CA . VAL A 1 98 ? 4.994 1.961 -3.322 1.00 95.62 98 VAL A CA 1
ATOM 771 C C . VAL A 1 98 ? 4.503 0.875 -4.275 1.00 95.62 98 VAL A C 1
ATOM 773 O O . VAL A 1 98 ? 4.833 0.900 -5.460 1.00 95.62 98 VAL A O 1
ATOM 776 N N . VAL A 1 99 ? 3.677 -0.058 -3.790 1.00 96.62 99 VAL A N 1
ATOM 777 C CA . VAL A 1 99 ? 3.231 -1.201 -4.601 1.00 96.62 99 VAL A CA 1
ATOM 778 C C . VAL A 1 99 ? 2.243 -0.772 -5.685 1.00 96.62 99 VAL A C 1
ATOM 780 O O . VAL A 1 99 ? 2.264 -1.338 -6.779 1.00 96.62 99 VAL A O 1
ATOM 783 N N . TYR A 1 100 ? 1.426 0.258 -5.441 1.00 96.31 100 TYR A N 1
ATOM 784 C CA . TYR A 1 100 ? 0.592 0.870 -6.477 1.00 96.31 100 TYR A CA 1
ATOM 785 C C . TYR A 1 100 ? 1.444 1.332 -7.667 1.00 96.31 100 TYR A C 1
ATOM 787 O O . TYR A 1 100 ? 1.191 0.917 -8.800 1.00 96.31 100 TYR A O 1
ATOM 795 N N . HIS A 1 101 ? 2.488 2.127 -7.412 1.00 94.75 101 HIS A N 1
ATOM 796 C CA . HIS A 1 101 ? 3.365 2.636 -8.471 1.00 94.75 101 HIS A CA 1
ATOM 797 C C . HIS A 1 101 ? 4.251 1.555 -9.093 1.00 94.75 101 HIS A C 1
ATOM 799 O O . HIS A 1 101 ? 4.521 1.617 -10.289 1.00 94.75 101 HIS A O 1
ATOM 805 N N . GLU A 1 102 ? 4.646 0.542 -8.323 1.00 93.75 102 GLU A N 1
ATOM 806 C CA . GLU A 1 102 ? 5.423 -0.598 -8.821 1.00 93.75 102 GLU A CA 1
ATOM 807 C C . GLU A 1 102 ? 4.635 -1.461 -9.818 1.00 93.75 102 GLU A C 1
ATOM 809 O O . GLU A 1 102 ? 5.197 -1.985 -10.779 1.00 93.75 102 GLU A O 1
ATOM 814 N N . THR A 1 103 ? 3.329 -1.629 -9.597 1.00 95.06 103 THR A N 1
ATOM 815 C CA . THR A 1 103 ? 2.518 -2.608 -10.339 1.00 95.06 103 THR A CA 1
ATOM 816 C C . THR A 1 103 ? 1.661 -1.998 -11.445 1.00 95.06 103 THR A C 1
ATOM 818 O O . THR A 1 103 ? 1.394 -2.688 -12.429 1.00 95.06 103 THR A O 1
ATOM 821 N N . ARG A 1 104 ? 1.279 -0.713 -11.351 1.00 93.00 104 ARG A N 1
ATOM 822 C CA . ARG A 1 104 ? 0.314 -0.068 -12.271 1.00 93.00 104 ARG A CA 1
ATOM 823 C C . ARG A 1 104 ? 0.682 -0.147 -13.755 1.00 93.00 104 ARG A C 1
ATOM 825 O O . ARG A 1 104 ? -0.191 -0.258 -14.605 1.00 93.00 104 ARG A O 1
ATOM 832 N N . GLN A 1 105 ? 1.973 -0.097 -14.072 1.00 90.38 105 GLN A N 1
ATOM 833 C CA . GLN A 1 105 ? 2.495 -0.108 -15.445 1.00 90.38 105 GLN A CA 1
ATOM 834 C C . GLN A 1 105 ? 3.175 -1.436 -15.801 1.00 90.38 105 GLN A C 1
ATOM 836 O O . GLN A 1 105 ? 3.864 -1.530 -16.815 1.00 90.38 105 GLN A O 1
ATOM 841 N N . SER A 1 106 ? 3.012 -2.471 -14.971 1.00 90.19 106 SER A N 1
ATOM 842 C CA . SER A 1 106 ? 3.679 -3.747 -15.205 1.00 90.19 106 SER A CA 1
ATOM 843 C C . SER A 1 106 ? 3.072 -4.483 -16.408 1.00 90.19 106 SER A C 1
ATOM 845 O O . SER A 1 106 ? 1.851 -4.627 -16.467 1.00 90.19 106 SER A O 1
ATOM 847 N N . PRO A 1 107 ? 3.885 -5.010 -17.339 1.00 89.75 107 PRO A N 1
ATOM 848 C CA . PRO A 1 107 ? 3.387 -5.855 -18.423 1.00 89.75 107 PRO A CA 1
ATOM 849 C C . PRO A 1 107 ? 3.053 -7.288 -17.964 1.00 89.75 107 PRO A C 1
ATOM 851 O O . PRO A 1 107 ? 2.413 -8.032 -18.703 1.00 89.75 107 PRO A O 1
ATOM 854 N N . ASP A 1 108 ? 3.478 -7.701 -16.763 1.00 92.50 108 ASP A N 1
ATOM 855 C CA . ASP A 1 108 ? 3.228 -9.048 -16.242 1.00 92.50 108 ASP A CA 1
ATOM 856 C C . ASP A 1 108 ? 1.797 -9.182 -15.697 1.00 92.50 108 ASP A C 1
ATOM 858 O O . ASP A 1 108 ? 1.380 -8.459 -14.789 1.00 92.50 108 ASP A O 1
ATOM 862 N N . ALA A 1 109 ? 1.050 -10.167 -16.202 1.00 91.75 109 ALA A N 1
ATOM 863 C CA . ALA A 1 109 ? -0.337 -10.408 -15.799 1.00 91.75 109 ALA A CA 1
ATOM 864 C C . ALA A 1 109 ? -0.490 -10.724 -14.298 1.00 91.75 109 ALA A C 1
ATOM 866 O O . ALA A 1 109 ? -1.531 -10.443 -13.697 1.00 91.75 109 ALA A O 1
ATOM 867 N N . GLY A 1 110 ? 0.541 -11.308 -13.685 1.00 92.19 110 GLY A N 1
ATOM 868 C CA . GLY A 1 110 ? 0.561 -11.624 -12.267 1.00 92.19 110 GLY A CA 1
ATOM 869 C C . GLY A 1 110 ? 0.767 -10.394 -11.384 1.00 92.19 110 GLY A C 1
ATOM 870 O O . GLY A 1 110 ? 0.053 -10.225 -10.399 1.00 92.19 110 GLY A O 1
ATOM 871 N N . LEU A 1 111 ? 1.676 -9.494 -11.755 1.00 94.12 111 LEU A N 1
ATOM 872 C CA . LEU A 1 111 ? 1.821 -8.196 -11.089 1.00 94.12 111 LEU A CA 1
ATOM 873 C C . LEU A 1 111 ? 0.586 -7.309 -11.303 1.00 94.12 111 LEU A C 1
ATOM 875 O O . LEU A 1 111 ? 0.181 -6.606 -10.381 1.00 94.12 111 LEU A O 1
ATOM 879 N N . GLN A 1 112 ? -0.089 -7.417 -12.448 1.00 95.25 112 GLN A N 1
ATOM 880 C CA . GLN A 1 112 ? -1.398 -6.789 -12.655 1.00 95.25 112 GLN A CA 1
ATOM 881 C C . GLN A 1 112 ? -2.489 -7.368 -11.737 1.00 95.25 112 GLN A C 1
ATOM 883 O O . GLN A 1 112 ? -3.395 -6.652 -11.311 1.00 95.25 112 GLN A O 1
ATOM 888 N N . ALA A 1 113 ? -2.414 -8.654 -11.375 1.00 95.06 113 ALA A N 1
ATOM 889 C CA . ALA A 1 113 ? -3.307 -9.225 -10.364 1.00 95.06 113 ALA A CA 1
ATOM 890 C C . ALA A 1 113 ? -3.055 -8.624 -8.976 1.00 95.06 113 ALA A C 1
ATOM 892 O O . ALA A 1 113 ? -4.008 -8.230 -8.304 1.00 95.06 113 ALA A O 1
ATOM 893 N N . VAL A 1 114 ? -1.786 -8.468 -8.592 1.00 95.94 114 VAL A N 1
ATOM 894 C CA . VAL A 1 114 ? -1.407 -7.745 -7.368 1.00 95.94 114 VAL A CA 1
ATOM 895 C C . VAL A 1 114 ? -1.913 -6.300 -7.413 1.00 95.94 114 VAL A C 1
ATOM 897 O O . VAL A 1 114 ? -2.453 -5.818 -6.420 1.00 95.94 114 VAL A O 1
ATOM 900 N N . HIS A 1 115 ? -1.812 -5.621 -8.560 1.00 96.44 115 HIS A N 1
ATOM 901 C CA . HIS A 1 115 ? -2.327 -4.261 -8.717 1.00 96.44 115 HIS A CA 1
ATOM 902 C C . HIS A 1 115 ? -3.825 -4.175 -8.397 1.00 96.44 115 HIS A C 1
ATOM 904 O O . HIS A 1 115 ? -4.257 -3.331 -7.611 1.00 96.44 115 HIS A O 1
ATOM 910 N N . ARG A 1 116 ? -4.622 -5.112 -8.925 1.00 95.62 116 ARG A N 1
ATOM 911 C CA . ARG A 1 116 ? -6.057 -5.206 -8.614 1.00 95.62 116 ARG A CA 1
ATOM 912 C C . ARG A 1 116 ? -6.320 -5.464 -7.131 1.00 95.62 116 ARG A C 1
ATOM 914 O O . ARG A 1 116 ? -7.272 -4.913 -6.584 1.00 95.62 116 ARG A O 1
ATOM 921 N N . GLU A 1 117 ? -5.487 -6.257 -6.459 1.00 96.25 117 GLU A N 1
ATOM 922 C CA . GLU A 1 117 ? -5.597 -6.446 -5.008 1.00 96.25 117 GLU A CA 1
ATOM 923 C C . GLU A 1 117 ? -5.327 -5.156 -4.231 1.00 96.25 117 GLU A C 1
ATOM 925 O O . GLU A 1 117 ? -6.065 -4.864 -3.287 1.00 96.25 117 GLU A O 1
ATOM 930 N N . VAL A 1 118 ? -4.315 -4.383 -4.637 1.00 96.56 118 VAL A N 1
ATOM 931 C CA . VAL A 1 118 ? -4.005 -3.066 -4.058 1.00 96.56 118 VAL A CA 1
ATOM 932 C C . VAL A 1 118 ? -5.181 -2.114 -4.249 1.00 96.56 118 VAL A C 1
ATOM 934 O O . VAL A 1 118 ? -5.636 -1.519 -3.274 1.00 96.56 118 VAL A O 1
ATOM 937 N N . LEU A 1 119 ? -5.737 -2.026 -5.460 1.00 95.62 119 LEU A N 1
ATOM 938 C CA . LEU A 1 119 ? -6.941 -1.233 -5.727 1.00 95.62 119 LEU A CA 1
ATOM 939 C C . LEU A 1 119 ? -8.139 -1.702 -4.892 1.00 95.62 119 LEU A C 1
ATOM 941 O O . LEU A 1 119 ? -8.901 -0.874 -4.399 1.00 95.62 119 LEU A O 1
ATOM 945 N N . GLY A 1 120 ? -8.288 -3.011 -4.678 1.00 95.12 120 GLY A N 1
ATOM 946 C CA . GLY A 1 120 ? -9.287 -3.572 -3.768 1.00 95.12 120 GLY A CA 1
ATOM 947 C C . GLY A 1 120 ? -9.126 -3.053 -2.337 1.00 95.12 120 GLY A C 1
ATOM 948 O O . GLY A 1 120 ? -10.077 -2.514 -1.777 1.00 95.12 120 GLY A O 1
ATOM 949 N N . ILE A 1 121 ? -7.910 -3.115 -1.783 1.00 95.56 121 ILE A N 1
ATOM 950 C CA . ILE A 1 121 ? -7.612 -2.601 -0.432 1.00 95.56 121 ILE A CA 1
ATOM 951 C C . ILE A 1 121 ? -7.854 -1.087 -0.359 1.00 95.56 121 ILE A C 1
ATOM 953 O O . ILE A 1 121 ? -8.426 -0.591 0.609 1.00 95.56 121 ILE A O 1
ATOM 957 N N . LEU A 1 122 ? -7.459 -0.339 -1.392 1.00 94.56 122 LEU A N 1
ATOM 958 C CA . LEU A 1 122 ? -7.694 1.102 -1.464 1.00 94.56 122 LEU A CA 1
ATOM 959 C C . LEU A 1 122 ? -9.191 1.441 -1.508 1.00 94.56 122 LEU A C 1
ATOM 961 O O . LEU A 1 122 ? -9.605 2.425 -0.899 1.00 94.56 122 LEU A O 1
ATOM 965 N N . ARG A 1 123 ? -10.016 0.629 -2.180 1.00 91.75 123 ARG A N 1
ATOM 966 C CA . ARG A 1 123 ? -11.481 0.785 -2.186 1.00 91.75 123 ARG A CA 1
ATOM 967 C C . ARG A 1 123 ? -12.089 0.475 -0.820 1.00 91.75 123 ARG A C 1
ATOM 969 O O . ARG A 1 123 ? -12.909 1.254 -0.352 1.00 91.75 123 ARG A O 1
ATOM 976 N N . GLU A 1 124 ? -11.645 -0.593 -0.159 1.00 91.81 124 GLU A N 1
ATOM 977 C CA . GLU A 1 124 ? -12.066 -0.915 1.214 1.00 91.81 124 GLU A CA 1
ATOM 978 C C . GLU A 1 124 ? -11.734 0.225 2.193 1.00 91.81 124 GLU A C 1
ATOM 980 O O . GLU A 1 124 ? -12.532 0.555 3.070 1.00 91.81 124 GLU A O 1
ATOM 985 N N . LEU A 1 125 ? -10.557 0.839 2.036 1.00 89.62 125 LEU A N 1
ATOM 986 C CA . LEU A 1 125 ? -10.137 1.993 2.828 1.00 89.62 125 LEU A CA 1
ATOM 987 C C . LEU A 1 125 ? -10.961 3.236 2.492 1.00 89.62 125 LEU A C 1
ATOM 989 O O . LEU A 1 125 ? -11.436 3.904 3.407 1.00 89.62 125 LEU A O 1
ATOM 993 N N . ARG A 1 126 ? -11.167 3.531 1.204 1.00 85.19 126 ARG A N 1
ATOM 994 C CA . ARG A 1 126 ? -11.982 4.662 0.742 1.00 85.19 126 ARG A CA 1
ATOM 995 C C . ARG A 1 126 ? -13.345 4.683 1.415 1.00 85.19 126 ARG A C 1
ATOM 997 O O . ARG A 1 126 ? -13.784 5.741 1.848 1.00 85.19 126 ARG A O 1
ATOM 1004 N N . ASP A 1 127 ? -14.002 3.534 1.518 1.00 85.69 127 ASP A N 1
ATOM 1005 C CA . ASP A 1 127 ? -15.360 3.453 2.054 1.00 85.69 127 ASP A CA 1
ATOM 1006 C C . ASP A 1 127 ? -15.428 3.821 3.563 1.00 85.69 127 ASP A C 1
ATOM 1008 O O . ASP A 1 127 ? -16.514 3.969 4.122 1.00 85.69 127 ASP A O 1
ATOM 1012 N N . ALA A 1 128 ? -14.285 4.056 4.229 1.00 86.50 128 ALA A N 1
ATOM 1013 C CA . ALA A 1 128 ? -14.212 4.569 5.599 1.00 86.50 128 ALA A CA 1
ATOM 1014 C C . ALA A 1 128 ? -14.533 6.072 5.744 1.00 86.50 128 ALA A C 1
ATOM 1016 O O . ALA A 1 128 ? -14.872 6.505 6.855 1.00 86.50 128 ALA A O 1
ATOM 1017 N N . ARG A 1 129 ? -14.422 6.888 4.681 1.00 87.56 129 ARG A N 1
ATOM 1018 C CA . ARG A 1 129 ? -14.825 8.310 4.707 1.00 87.56 129 ARG A CA 1
ATOM 1019 C C . ARG A 1 129 ? -15.339 8.819 3.358 1.00 87.56 129 ARG A C 1
ATOM 1021 O O . ARG A 1 129 ? -14.916 8.324 2.320 1.00 87.56 129 ARG A O 1
ATOM 1028 N N . PRO A 1 130 ? -16.176 9.873 3.344 1.00 83.94 130 PRO A N 1
ATOM 1029 C CA . PRO A 1 130 ? -16.420 10.607 2.111 1.00 83.94 130 PRO A CA 1
ATOM 1030 C C . PRO A 1 130 ? -15.103 11.180 1.569 1.00 83.94 130 PRO A C 1
ATOM 1032 O O . PRO A 1 130 ? -14.297 11.764 2.303 1.00 83.94 130 PRO A O 1
ATOM 1035 N N . LEU A 1 131 ? -14.897 10.993 0.271 1.00 82.12 131 LEU A N 1
ATOM 1036 C CA . LEU A 1 131 ? -13.805 11.597 -0.474 1.00 82.12 131 LEU A CA 1
ATOM 1037 C C . LEU A 1 131 ? -14.225 12.952 -1.033 1.00 82.12 131 LEU A C 1
ATOM 1039 O O . LEU A 1 131 ? -15.395 13.186 -1.338 1.00 82.12 131 LEU A O 1
ATOM 1043 N N . THR A 1 132 ? -13.244 13.816 -1.251 1.00 86.62 132 THR A N 1
ATOM 1044 C CA . THR A 1 132 ? -13.423 15.016 -2.067 1.00 86.62 132 THR A CA 1
ATOM 1045 C C . THR A 1 132 ? -13.676 14.642 -3.534 1.00 86.62 132 THR A C 1
ATOM 1047 O O . THR A 1 132 ? -13.418 13.517 -3.980 1.00 86.62 132 TH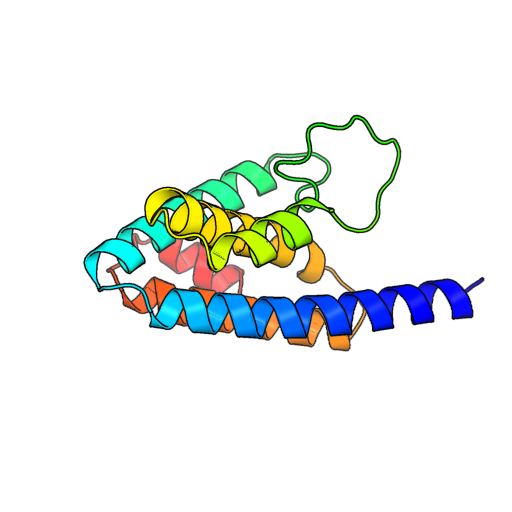R A O 1
ATOM 1050 N N . THR A 1 133 ? -14.185 15.593 -4.318 1.00 85.31 133 THR A N 1
ATOM 1051 C CA . THR A 1 133 ? -14.437 15.399 -5.754 1.00 85.31 133 THR A CA 1
ATOM 1052 C C . THR A 1 133 ? -13.161 15.024 -6.512 1.00 85.31 133 THR A C 1
ATOM 1054 O O . THR A 1 133 ? -13.196 14.140 -7.367 1.00 85.31 133 THR A O 1
ATOM 1057 N N . SER A 1 134 ? -12.028 15.650 -6.175 1.00 83.75 134 SER A N 1
ATOM 1058 C CA . SER A 1 134 ? -10.726 15.378 -6.794 1.00 83.75 134 SER A CA 1
ATOM 1059 C C . SER A 1 134 ? -10.208 13.982 -6.450 1.00 83.75 134 SER A C 1
ATOM 1061 O O . SER A 1 134 ? -9.815 13.243 -7.349 1.00 83.75 134 SER A O 1
ATOM 1063 N N . GLU A 1 135 ? -10.275 13.577 -5.179 1.00 85.19 135 GLU A N 1
ATOM 1064 C CA . GLU A 1 135 ? -9.905 12.223 -4.745 1.00 85.19 135 GLU A CA 1
ATOM 1065 C C . GLU A 1 135 ? -10.794 11.171 -5.425 1.00 85.19 135 GLU A C 1
ATOM 1067 O O . GLU A 1 135 ? -10.299 10.178 -5.954 1.00 85.19 135 GLU A O 1
ATOM 1072 N N . SER A 1 136 ? -12.106 11.411 -5.488 1.00 83.75 136 SER A N 1
ATOM 1073 C CA . SER A 1 136 ? -13.055 10.514 -6.161 1.00 83.75 136 SER A CA 1
ATOM 1074 C C . SER A 1 136 ? -12.763 10.371 -7.657 1.00 83.75 136 SER A C 1
ATOM 1076 O O . SER A 1 136 ? -12.876 9.273 -8.203 1.00 83.75 136 SER A O 1
ATOM 1078 N N . ALA A 1 137 ? -12.388 11.465 -8.327 1.00 84.81 137 ALA A N 1
ATOM 1079 C CA . ALA A 1 137 ? -11.980 11.448 -9.728 1.00 84.81 137 ALA A CA 1
ATOM 1080 C C . ALA A 1 137 ? -10.664 10.680 -9.922 1.00 84.81 137 ALA A C 1
ATOM 1082 O O . ALA A 1 137 ? -10.57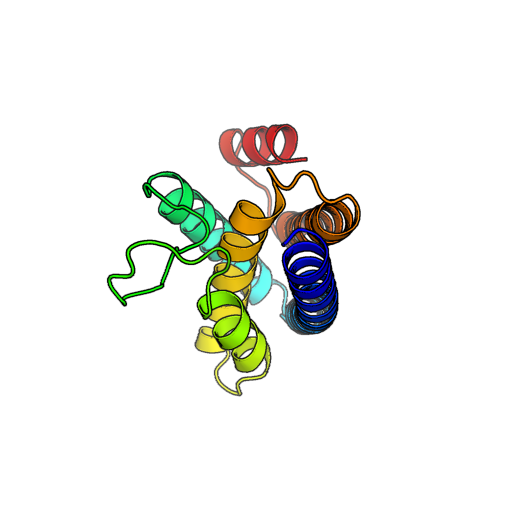4 9.850 -10.826 1.00 84.81 137 ALA A O 1
ATOM 1083 N N . TRP A 1 138 ? -9.685 10.881 -9.035 1.00 84.75 138 TRP A N 1
ATOM 1084 C CA . TRP A 1 138 ? -8.432 10.126 -9.043 1.00 84.75 138 TRP A CA 1
ATOM 1085 C C . TRP A 1 138 ? -8.677 8.619 -8.889 1.00 84.75 138 TRP A C 1
ATOM 1087 O O . TRP A 1 138 ? -8.177 7.840 -9.693 1.00 84.75 138 TRP A O 1
ATOM 1097 N N . PHE A 1 139 ? -9.522 8.201 -7.941 1.00 81.56 139 PHE A N 1
ATOM 1098 C CA . PHE A 1 139 ? -9.872 6.788 -7.751 1.00 81.56 139 PHE A CA 1
ATOM 1099 C C . PHE A 1 139 ? -10.549 6.157 -8.972 1.00 81.56 139 PHE A C 1
ATOM 1101 O O . PHE A 1 139 ? -10.383 4.963 -9.205 1.00 81.56 139 PHE A O 1
ATOM 1108 N N . LYS A 1 140 ? -11.329 6.933 -9.736 1.00 82.62 140 LYS A N 1
ATOM 1109 C CA . LYS A 1 140 ? -11.932 6.468 -10.995 1.00 82.62 140 LYS A CA 1
ATOM 1110 C C . LYS A 1 140 ? -10.904 6.329 -12.114 1.00 82.62 140 LYS A C 1
ATOM 1112 O O . LYS A 1 140 ? -11.064 5.450 -12.943 1.00 82.62 140 LYS A O 1
ATOM 1117 N N . ALA A 1 141 ? -9.890 7.192 -12.145 1.00 82.25 141 ALA A N 1
ATOM 1118 C CA . ALA A 1 141 ? -8.810 7.131 -13.130 1.00 82.25 141 ALA A CA 1
ATOM 1119 C C . ALA A 1 141 ? -7.749 6.066 -12.796 1.00 82.25 141 ALA A C 1
ATOM 1121 O O . ALA A 1 141 ? -7.059 5.589 -13.689 1.00 82.25 141 ALA A O 1
ATOM 1122 N N . ALA A 1 142 ? -7.592 5.736 -11.511 1.00 74.94 142 ALA A N 1
ATOM 1123 C CA . ALA A 1 142 ? -6.636 4.751 -11.013 1.00 74.94 142 ALA A CA 1
ATOM 1124 C C . ALA A 1 142 ? -7.156 3.302 -11.060 1.00 74.94 142 ALA A C 1
ATOM 1126 O O . ALA A 1 142 ? -6.355 2.383 -10.913 1.00 74.94 142 ALA A O 1
ATOM 1127 N N . ALA A 1 143 ? -8.473 3.111 -11.198 1.00 60.84 143 ALA A N 1
ATOM 1128 C CA . ALA A 1 143 ? -9.138 1.808 -11.282 1.00 60.84 143 ALA A CA 1
ATOM 1129 C C . ALA A 1 143 ? -9.244 1.313 -12.727 1.00 60.84 143 ALA A C 1
ATOM 1131 O O . ALA A 1 143 ? -9.153 0.077 -12.902 1.00 60.84 143 ALA A O 1
#

Foldseek 3Di:
DVVVVVVVVVVVLVVLVVLLVLLLVLLVVDDLVLLLLLLVLLVVLLVVLVPDPQSLQRPPPDDDPDDLHHCLLVVLSVQCPPPDSVSNSNSSSNNLNNLLSSQQPDPDVSSVVSNVSSLVSSVVSCVSDDDDPVVVVVNVVSD

pLDDT: mean 91.12, std 7.02, range [60.84, 97.75]

Radius of gyration: 14.77 Å; chains: 1; bounding box: 38×32×38 Å

Sequence (143 aa):
MDMLITLLVHWRRHTLHKQAAAVRKAVHALDGAQRKLVVDQTLAEIQAAAVLPLPHLHGDNEPVMYRPWSPVAAVAASRVRDRSILLRQRSIALWLAVVYHETRQSPDAGLQAVHREVLGILRELRDARPLTTSESAWFKAAA

Secondary structure (DSSP, 8-state):
-HHHHHHHHHHHHHHHHHHHHHHHHHHHTS-HHHHHHHHHHHHHHHHHHHTSSSGGGTT--S--S--SS-HHHHHHHHHTT-S-HHHHHHHHHHHHHHHHHHHTT---HHHHHHHHHHHHHHHHHHTTSPPPHHHHHHHHHH-